Protein AF-A0AAV4HNC2-F1 (afdb_monomer)

InterPro domains:
  IPR003690 Transcription termination factor, mitochondrial/chloroplastic [SM00733] (38-69)
  IPR003690 Transcription termination factor, mitochondrial/chloroplastic [SM00733] (70-100)
  IPR038538 MTERF superfamily, mitochondrial/chloroplastic [G3DSA:1.25.70.10] (1-142)

Nearest PDB structures (foldseek):
  3m66-assembly1_A  TM=9.412E-01  e=8.543E-09  Homo sapiens
  7odr-assembly1_y  TM=7.998E-01  e=3.193E-05  Homo sapiens
  4fp9-assembly1_B  TM=8.120E-01  e=3.888E-05  Homo sapiens
  4fzv-assembly1_B  TM=8.174E-01  e=6.057E-05  Homo sapiens

Mean predicted aligned error: 5.31 Å

Organism: NCBI:txid1093978

Secondary structure (DSSP, 8-state):
-HHHHHH-GGGTTS-HHHHHHHHHHHHHTS---HHHHHHHHHH-GGGGGS-HHHHHHHHHIIIIIS---HHHHHHSGGGGGS-HHHHHHHHHHHHHTT-----TTSTT---HHHHT-S-HHHHIIIII-S-HHHHHHHHTT-

pLDDT: mean 90.18, std 10.37, range [55.41, 98.0]

Solvent-accessible surface area (backbone atoms only — not comparable to full-atom values): 8282 Å² total; per-residue (Å²): 108,74,72,48,42,72,76,40,58,82,57,70,86,51,59,67,63,52,43,50,50,34,51,47,44,42,34,75,76,66,65,42,50,74,68,56,52,52,51,42,42,72,75,37,56,66,57,47,75,49,58,61,69,55,36,47,55,31,45,48,45,41,37,73,74,65,68,45,50,72,68,63,44,64,75,50,52,61,53,48,69,51,59,56,63,58,52,50,56,52,46,54,50,25,50,78,70,75,54,69,32,73,51,85,91,46,84,75,47,48,52,65,68,55,66,60,44,94,44,64,59,59,30,19,57,73,68,71,67,46,60,52,66,58,53,59,56,51,63,76,75,113

Foldseek 3Di:
DVLLCVVPVVVVVDDPVLLVVLLCLCCPPVVQDPVLSVLLCNQPVCSSVDDSVLLCLQSCCCCVVLVHDPVLCSVPVCLSVAGNCLLVLLQVLCVVLVQSACDPVDPSHDRSCLSRDPDLCSNCVVRVVHHSVVSVVSVVVD

Radius of gyration: 16.41 Å; Cα contacts (8 Å, |Δi|>4): 139; chains: 1; bounding box: 38×32×43 Å

Sequence (142 aa):
MKLVVLKYPKVLPWRRDMIANVRFHLKEFLSFNNAQLKEMLLKEPKIYLSSPNRLTEVFDYLHNNMAISRHQMMVWPSILRTRPHIIRDRHLFLVALGRAQYDPCLENFVSLKALGANHDSDFCKNVAKCEEADFHAFLKTL

Structure (mmCIF, N/CA/C/O backbone):
data_AF-A0AAV4HNC2-F1
#
_entry.id   AF-A0AAV4HNC2-F1
#
loop_
_atom_site.group_PDB
_atom_site.id
_atom_site.type_symbol
_atom_site.label_atom_id
_atom_site.label_alt_id
_atom_site.label_comp_id
_atom_site.label_asym_id
_atom_site.label_entity_id
_atom_site.label_seq_id
_atom_site.pdbx_PDB_ins_code
_atom_site.Cartn_x
_atom_site.Cartn_y
_atom_site.Cartn_z
_atom_site.occupancy
_atom_site.B_iso_or_equiv
_atom_site.auth_seq_id
_atom_site.auth_comp_id
_atom_site.auth_asym_id
_atom_site.auth_atom_id
_atom_site.pdbx_PDB_model_num
ATOM 1 N N . MET A 1 1 ? 16.359 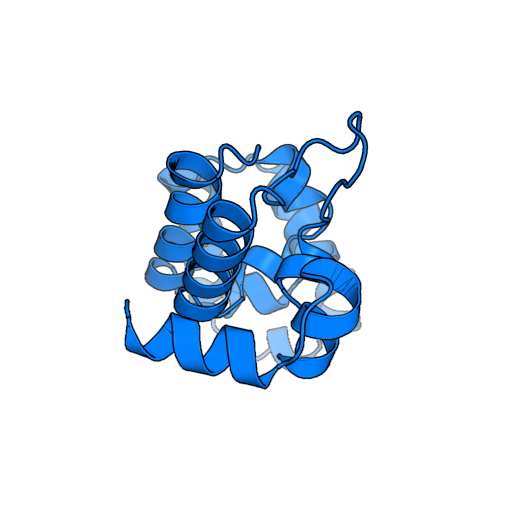-12.567 -15.669 1.00 57.53 1 MET A N 1
ATOM 2 C CA . MET A 1 1 ? 15.510 -13.592 -16.315 1.00 57.53 1 MET A CA 1
ATOM 3 C C . MET A 1 1 ? 15.670 -14.966 -15.664 1.00 57.53 1 MET A C 1
ATOM 5 O O . MET A 1 1 ? 14.711 -15.386 -15.038 1.00 57.53 1 MET A O 1
ATOM 9 N N . LYS A 1 2 ? 16.844 -15.628 -15.693 1.00 62.19 2 LYS A N 1
ATOM 10 C CA . LYS A 1 2 ? 17.023 -16.997 -15.138 1.00 62.19 2 LYS A CA 1
ATOM 11 C C . LYS A 1 2 ? 16.484 -17.200 -13.701 1.00 62.19 2 LYS A C 1
ATOM 13 O O . LYS A 1 2 ? 15.668 -18.085 -13.492 1.00 62.19 2 LYS A O 1
ATOM 18 N N . LEU A 1 3 ? 16.835 -16.338 -12.738 1.00 67.94 3 LEU A N 1
ATOM 19 C CA . LEU A 1 3 ? 16.362 -16.451 -11.339 1.00 67.94 3 LEU A CA 1
ATOM 20 C C . LEU A 1 3 ? 14.844 -16.257 -11.157 1.00 67.94 3 LEU A C 1
ATOM 22 O O . LEU A 1 3 ? 14.243 -16.835 -10.258 1.00 67.94 3 LEU A O 1
ATOM 26 N N . VAL A 1 4 ? 14.219 -15.448 -12.013 1.00 62.28 4 VAL A N 1
ATOM 27 C CA . VAL A 1 4 ? 12.773 -15.171 -11.967 1.00 62.28 4 VAL A CA 1
ATOM 28 C C . VAL A 1 4 ? 11.994 -16.378 -12.476 1.00 62.28 4 VAL A C 1
ATOM 30 O O . VAL A 1 4 ? 11.009 -16.775 -11.866 1.00 62.28 4 VAL A O 1
ATOM 33 N N . VAL A 1 5 ? 12.486 -16.990 -13.555 1.00 64.44 5 VAL A N 1
ATOM 34 C CA . VAL A 1 5 ? 11.930 -18.222 -14.120 1.00 64.44 5 VAL A CA 1
ATOM 35 C C . VAL A 1 5 ? 12.025 -19.377 -13.120 1.00 64.44 5 VAL A C 1
ATOM 37 O O . VAL A 1 5 ? 11.074 -20.137 -12.996 1.00 64.44 5 VAL A O 1
ATOM 40 N N . LEU A 1 6 ? 13.117 -19.470 -12.352 1.00 68.88 6 LEU A N 1
ATOM 41 C CA . LEU A 1 6 ? 13.256 -20.480 -11.295 1.00 68.88 6 LEU A CA 1
ATOM 42 C C . LEU A 1 6 ? 12.251 -20.274 -10.149 1.00 68.88 6 LEU A C 1
ATOM 44 O O . LEU A 1 6 ? 11.646 -21.236 -9.689 1.00 68.88 6 LEU A O 1
ATOM 48 N N . LYS A 1 7 ? 12.034 -19.027 -9.704 1.00 66.06 7 LYS A N 1
ATOM 49 C CA . LYS A 1 7 ? 11.061 -18.715 -8.639 1.00 66.06 7 LYS A CA 1
ATOM 50 C C . LYS A 1 7 ? 9.602 -18.801 -9.094 1.00 66.06 7 LYS A C 1
ATOM 52 O O . LYS A 1 7 ? 8.721 -19.063 -8.279 1.00 66.06 7 LYS A O 1
ATOM 57 N N . TYR A 1 8 ? 9.320 -18.530 -10.366 1.00 65.31 8 TYR A N 1
ATOM 58 C CA . TYR A 1 8 ? 7.967 -18.574 -10.911 1.00 65.31 8 TYR A CA 1
ATOM 59 C C . TYR A 1 8 ? 7.994 -19.047 -12.376 1.00 65.31 8 TYR A C 1
ATOM 61 O O . TYR A 1 8 ? 7.938 -18.232 -13.300 1.00 65.31 8 TYR A O 1
ATOM 69 N N . PRO A 1 9 ? 8.032 -20.372 -12.619 1.00 62.81 9 PRO A N 1
ATOM 70 C CA . PRO A 1 9 ? 8.113 -20.943 -13.970 1.00 62.81 9 PRO A CA 1
ATOM 71 C C . PRO A 1 9 ? 6.923 -20.550 -14.844 1.00 62.81 9 PRO A C 1
ATOM 73 O O . PRO A 1 9 ? 7.040 -20.407 -16.058 1.00 62.81 9 PRO A O 1
ATOM 76 N N . LYS A 1 10 ? 5.782 -20.278 -14.198 1.00 62.38 10 LYS A N 1
ATOM 77 C CA . LYS A 1 10 ? 4.568 -19.768 -14.829 1.00 62.38 10 LYS A CA 1
ATOM 78 C C . LYS A 1 10 ? 4.739 -18.391 -15.471 1.00 62.38 10 LYS A C 1
ATOM 80 O O . LYS A 1 10 ? 3.786 -17.988 -16.106 1.00 62.38 10 LYS A O 1
ATOM 85 N N . VAL A 1 11 ? 5.872 -17.678 -15.346 1.00 62.62 11 VAL A N 1
ATOM 86 C CA . VAL A 1 11 ? 6.163 -16.470 -16.158 1.00 62.62 11 VAL A CA 1
ATOM 87 C C . VAL A 1 11 ? 6.429 -16.832 -17.629 1.00 62.62 11 VAL A C 1
ATOM 89 O O . VAL A 1 11 ? 6.130 -16.031 -18.507 1.00 62.62 11 VAL A O 1
ATOM 92 N N . LEU A 1 12 ? 6.955 -18.029 -17.922 1.00 59.25 12 LEU A N 1
ATOM 93 C CA . LEU A 1 12 ? 7.411 -18.422 -19.267 1.00 59.25 12 LEU A CA 1
ATOM 94 C C . LEU A 1 12 ? 6.332 -18.401 -20.369 1.00 59.25 12 LEU A C 1
ATOM 96 O O . LEU A 1 12 ? 6.658 -17.954 -21.466 1.00 59.25 12 LEU A O 1
ATOM 100 N N . PRO A 1 13 ? 5.074 -18.833 -20.129 1.00 55.41 13 PRO A N 1
ATOM 101 C CA . PRO A 1 13 ? 4.029 -18.791 -21.155 1.00 55.41 13 PRO A CA 1
ATOM 102 C C . PRO A 1 13 ? 3.501 -17.379 -21.449 1.00 55.41 13 PRO A C 1
ATOM 104 O O . PRO A 1 13 ? 2.712 -17.206 -22.376 1.00 55.41 13 PRO A O 1
ATOM 107 N N . TRP A 1 14 ? 3.866 -16.368 -20.652 1.00 57.91 14 TRP A N 1
ATOM 108 C CA . TRP A 1 14 ? 3.282 -15.034 -20.778 1.00 57.91 14 TRP A CA 1
ATOM 109 C C . TRP A 1 14 ? 3.986 -14.231 -21.859 1.00 57.91 14 TRP A C 1
ATOM 111 O O . TRP A 1 14 ? 5.216 -14.192 -21.940 1.00 57.91 14 TRP A O 1
ATOM 121 N N . ARG A 1 15 ? 3.178 -13.556 -22.685 1.00 63.62 15 ARG A N 1
ATOM 122 C CA . ARG A 1 15 ? 3.648 -12.685 -23.763 1.00 63.62 15 ARG A CA 1
ATOM 123 C C . ARG A 1 15 ? 4.651 -11.688 -23.188 1.00 63.62 15 ARG A C 1
ATOM 125 O O . ARG A 1 15 ? 4.307 -10.932 -22.279 1.00 63.62 15 ARG A O 1
ATOM 132 N N . ARG A 1 16 ? 5.884 -11.689 -23.713 1.00 72.31 16 ARG A N 1
ATOM 133 C CA . ARG A 1 16 ? 6.951 -10.730 -23.358 1.00 72.31 16 ARG A CA 1
ATOM 134 C C . ARG A 1 16 ? 6.424 -9.293 -23.315 1.00 72.31 16 ARG A C 1
ATOM 136 O O . ARG A 1 16 ? 6.832 -8.521 -22.453 1.00 72.31 16 ARG A O 1
ATOM 143 N N . ASP A 1 17 ? 5.454 -9.006 -24.172 1.00 77.44 17 ASP A N 1
ATOM 144 C CA . ASP A 1 17 ? 4.750 -7.735 -24.303 1.00 77.44 17 ASP A CA 1
ATOM 145 C C . ASP A 1 17 ? 4.003 -7.321 -23.029 1.00 77.44 17 ASP A C 1
ATOM 147 O O . ASP A 1 17 ? 4.053 -6.158 -22.650 1.00 77.44 17 ASP A O 1
ATOM 151 N N . MET A 1 18 ? 3.364 -8.249 -22.305 1.00 76.69 18 MET A N 1
ATOM 152 C CA . MET A 1 18 ? 2.662 -7.929 -21.051 1.00 76.69 18 MET A CA 1
ATOM 153 C C . MET A 1 18 ? 3.641 -7.518 -19.950 1.00 76.69 18 MET A C 1
ATOM 155 O O . MET A 1 18 ? 3.429 -6.521 -19.262 1.00 76.69 18 MET A O 1
ATOM 159 N N . ILE A 1 19 ? 4.750 -8.251 -19.823 1.00 82.00 19 ILE A N 1
ATOM 160 C CA . ILE A 1 19 ? 5.807 -7.932 -18.857 1.00 82.00 19 ILE A CA 1
ATOM 161 C C . ILE A 1 19 ? 6.463 -6.599 -19.225 1.00 82.00 19 ILE A C 1
ATOM 163 O O . ILE A 1 19 ? 6.717 -5.778 -18.344 1.00 82.00 19 ILE A O 1
ATOM 167 N N . ALA A 1 20 ? 6.725 -6.375 -20.515 1.00 86.69 20 ALA A N 1
ATOM 168 C CA . ALA A 1 20 ? 7.280 -5.125 -21.018 1.00 86.69 20 ALA A CA 1
ATOM 169 C C . ALA A 1 20 ? 6.336 -3.943 -20.762 1.00 86.69 20 ALA A C 1
ATOM 171 O O . ALA A 1 20 ? 6.803 -2.910 -20.293 1.00 86.69 20 ALA A O 1
ATOM 172 N N . ASN A 1 21 ? 5.029 -4.114 -20.977 1.00 89.19 21 ASN A N 1
ATOM 173 C CA . ASN A 1 21 ? 4.026 -3.079 -20.741 1.00 89.19 21 ASN A CA 1
ATOM 174 C C . ASN A 1 21 ? 3.945 -2.689 -19.260 1.00 89.19 21 ASN A C 1
ATOM 176 O O . ASN A 1 21 ? 4.076 -1.517 -18.926 1.00 89.19 21 ASN A O 1
ATOM 180 N N . VAL A 1 22 ? 3.829 -3.657 -18.342 1.00 90.56 22 VAL A N 1
ATOM 181 C CA . VAL A 1 22 ? 3.809 -3.343 -16.901 1.00 90.56 22 VAL A CA 1
ATOM 182 C C . VAL A 1 22 ? 5.139 -2.733 -16.454 1.00 90.56 22 VAL A C 1
ATOM 184 O O . VAL A 1 22 ? 5.152 -1.787 -15.672 1.00 90.56 22 VAL A O 1
ATOM 187 N N . ARG A 1 23 ? 6.273 -3.219 -16.976 1.00 91.19 23 ARG A N 1
ATOM 188 C CA . ARG A 1 23 ? 7.589 -2.630 -16.689 1.00 91.19 23 ARG A CA 1
ATOM 189 C C . ARG A 1 23 ? 7.676 -1.176 -17.151 1.00 91.19 23 ARG A C 1
ATOM 191 O O . ARG A 1 23 ? 8.193 -0.349 -16.407 1.00 91.19 23 ARG A O 1
ATOM 198 N N . PHE A 1 24 ? 7.215 -0.894 -18.367 1.00 92.75 24 PHE A N 1
ATOM 199 C CA . PHE A 1 24 ? 7.146 0.452 -18.925 1.00 92.75 24 PHE A CA 1
ATOM 200 C C . PHE A 1 24 ? 6.245 1.334 -18.063 1.00 92.75 24 PHE A C 1
ATOM 202 O O . PHE A 1 24 ? 6.665 2.407 -17.649 1.00 92.75 24 PHE A O 1
ATOM 209 N N . HIS A 1 25 ? 5.073 0.825 -17.676 1.00 94.44 25 HIS A N 1
ATOM 210 C CA . HIS A 1 25 ? 4.126 1.537 -16.826 1.00 94.44 25 HIS A CA 1
ATOM 211 C C . HIS A 1 25 ? 4.724 1.946 -15.474 1.00 94.44 25 HIS A C 1
ATOM 213 O O . HIS A 1 25 ? 4.709 3.116 -15.098 1.00 94.44 25 HIS A O 1
ATOM 219 N N . LEU A 1 26 ? 5.321 0.986 -14.762 1.00 93.88 26 LEU A N 1
ATOM 220 C CA . LEU A 1 26 ? 5.982 1.234 -13.479 1.00 93.88 26 LEU A CA 1
ATOM 221 C C . LEU A 1 26 ? 7.127 2.254 -13.608 1.00 93.88 26 LEU A C 1
ATOM 223 O O . LEU A 1 26 ? 7.370 3.025 -12.681 1.00 93.88 26 LEU A O 1
ATOM 227 N N . LYS A 1 27 ? 7.841 2.256 -14.739 1.00 94.94 27 LYS A N 1
ATOM 228 C CA . LYS A 1 27 ? 8.960 3.168 -14.979 1.00 94.94 27 LYS A CA 1
ATOM 229 C C . LYS A 1 27 ? 8.496 4.585 -15.296 1.00 94.94 27 LYS A C 1
ATOM 231 O O . LYS A 1 27 ? 8.941 5.520 -14.643 1.00 94.94 27 LYS A O 1
ATOM 236 N N . GLU A 1 28 ? 7.642 4.730 -16.302 1.00 94.75 28 GLU A N 1
ATOM 237 C CA . GLU A 1 28 ? 7.306 6.033 -16.879 1.00 94.75 28 GLU A CA 1
ATOM 238 C C . GLU A 1 28 ? 6.189 6.741 -16.104 1.00 94.75 28 GLU A C 1
ATOM 240 O O . GLU A 1 28 ? 6.244 7.953 -15.938 1.00 94.75 28 GLU A O 1
ATOM 245 N N . PHE A 1 29 ? 5.208 6.002 -15.572 1.00 92.31 29 PHE A N 1
ATOM 246 C CA . PHE A 1 29 ? 4.061 6.601 -14.876 1.00 92.31 29 PHE A CA 1
ATOM 247 C C . PHE A 1 29 ? 4.237 6.604 -13.360 1.00 92.31 29 PHE A C 1
ATOM 249 O O . PHE A 1 29 ? 3.919 7.591 -12.707 1.00 92.31 29 PHE A O 1
ATOM 256 N N . LEU A 1 30 ? 4.782 5.525 -12.785 1.00 93.12 30 LEU A N 1
ATOM 257 C CA . LEU A 1 30 ? 5.005 5.437 -11.331 1.00 93.12 30 LEU A CA 1
ATOM 258 C C . LEU A 1 30 ? 6.433 5.825 -10.913 1.00 93.12 30 LEU A C 1
ATOM 260 O O . LEU A 1 30 ? 6.783 5.766 -9.732 1.00 93.12 30 LEU A O 1
ATOM 264 N N . SER A 1 31 ? 7.264 6.244 -11.875 1.00 93.38 31 SER A N 1
ATOM 265 C CA . SER A 1 31 ? 8.612 6.779 -11.645 1.00 93.38 31 SER A CA 1
ATOM 266 C C . SER A 1 31 ? 9.550 5.837 -10.869 1.00 93.38 31 SER A C 1
ATOM 268 O O . SER A 1 31 ? 10.428 6.288 -10.125 1.00 93.38 31 SER A O 1
ATOM 270 N N . PHE A 1 32 ? 9.397 4.517 -11.026 1.00 93.19 32 PHE A N 1
ATOM 271 C CA . PHE A 1 32 ? 10.366 3.553 -10.500 1.00 93.19 32 PHE A CA 1
ATOM 272 C C . PHE A 1 32 ? 11.591 3.468 -11.413 1.00 93.19 32 PHE A C 1
ATOM 274 O O . PHE A 1 32 ? 11.489 3.236 -12.618 1.00 93.19 32 PHE A O 1
ATOM 281 N N . ASN A 1 33 ? 12.786 3.581 -10.838 1.00 93.12 33 ASN A N 1
ATOM 282 C CA . ASN A 1 33 ? 14.020 3.480 -11.612 1.00 93.12 33 ASN A CA 1
ATOM 283 C C . ASN A 1 33 ? 14.384 2.018 -11.954 1.00 93.12 33 ASN A C 1
ATOM 285 O O . ASN A 1 33 ? 13.864 1.057 -11.385 1.00 93.12 33 ASN A O 1
ATOM 289 N N . ASN A 1 34 ? 15.336 1.824 -12.871 1.00 91.94 34 ASN A N 1
ATOM 290 C CA . ASN A 1 34 ? 15.731 0.486 -13.330 1.00 91.94 34 ASN A CA 1
ATOM 291 C C . ASN A 1 34 ? 16.246 -0.443 -12.213 1.00 91.94 34 ASN A C 1
ATOM 293 O O . ASN A 1 34 ? 16.026 -1.656 -12.294 1.00 91.94 34 ASN A O 1
ATOM 297 N N . ALA A 1 35 ? 16.921 0.101 -11.194 1.00 92.38 35 ALA A N 1
ATOM 298 C CA . ALA A 1 35 ? 17.415 -0.675 -10.058 1.00 92.38 35 ALA A CA 1
ATOM 299 C C . ALA A 1 35 ? 16.250 -1.157 -9.180 1.00 92.38 35 ALA A C 1
ATOM 301 O O . ALA A 1 35 ? 16.147 -2.354 -8.908 1.00 92.38 35 ALA A O 1
ATOM 302 N N . GLN A 1 36 ? 15.315 -0.258 -8.859 1.00 92.75 36 GLN A N 1
ATOM 303 C CA . GLN A 1 36 ? 14.084 -0.566 -8.129 1.00 92.75 36 GLN A CA 1
ATOM 304 C C . GLN A 1 36 ? 13.243 -1.602 -8.877 1.00 92.75 36 GLN A C 1
ATOM 306 O O . GLN A 1 36 ? 12.832 -2.598 -8.295 1.00 92.75 36 GLN A O 1
ATOM 311 N N . LEU A 1 37 ? 13.059 -1.454 -10.191 1.00 92.00 37 LEU A N 1
ATOM 312 C CA . LEU A 1 37 ? 12.309 -2.425 -10.997 1.00 92.00 37 LEU A CA 1
ATOM 313 C C . LEU A 1 37 ? 12.946 -3.822 -10.980 1.00 92.00 37 LEU A C 1
ATOM 315 O O . LEU A 1 37 ? 12.236 -4.832 -10.948 1.00 92.00 37 LEU A O 1
ATOM 319 N N . LYS A 1 38 ? 14.284 -3.899 -11.012 1.00 90.69 38 LYS A N 1
ATOM 320 C CA . LYS A 1 38 ? 15.024 -5.168 -10.935 1.00 90.69 38 LYS A CA 1
ATOM 321 C C . LYS A 1 38 ? 14.834 -5.828 -9.571 1.00 90.69 38 LYS A C 1
ATOM 323 O O . LYS A 1 38 ? 14.567 -7.026 -9.517 1.00 90.69 38 LYS A O 1
ATOM 328 N N . GLU A 1 39 ? 14.946 -5.062 -8.495 1.00 91.88 39 GLU A N 1
ATOM 329 C CA . GLU A 1 39 ? 14.720 -5.541 -7.132 1.00 91.88 39 GLU A CA 1
ATOM 330 C C . GLU A 1 39 ? 13.268 -6.001 -6.927 1.00 91.88 39 GLU A C 1
ATOM 332 O O . GLU A 1 39 ? 13.021 -7.103 -6.434 1.00 91.88 39 GLU A O 1
ATOM 337 N N . MET A 1 40 ? 12.307 -5.204 -7.393 1.00 91.25 40 MET A N 1
ATOM 338 C CA . MET A 1 40 ? 10.878 -5.488 -7.318 1.00 91.25 40 MET A CA 1
ATOM 339 C C . MET A 1 40 ? 10.534 -6.803 -8.023 1.00 91.25 40 MET A C 1
ATOM 341 O O . MET A 1 40 ? 9.825 -7.634 -7.465 1.00 91.25 40 MET A O 1
ATOM 345 N N . LEU A 1 41 ? 11.111 -7.045 -9.206 1.00 85.56 41 LEU A N 1
ATOM 346 C CA . LEU A 1 41 ? 10.946 -8.295 -9.954 1.00 85.56 41 LEU A CA 1
ATOM 347 C C . LEU A 1 41 ? 11.503 -9.520 -9.210 1.00 85.56 41 LEU A C 1
ATOM 349 O O . LEU A 1 41 ? 10.961 -10.617 -9.342 1.00 85.56 41 LEU A O 1
ATOM 353 N N . LEU A 1 42 ? 12.588 -9.357 -8.448 1.00 88.62 42 LEU A N 1
ATOM 354 C CA . LEU A 1 42 ? 13.204 -10.447 -7.683 1.00 88.62 42 LEU A CA 1
ATOM 355 C C . LEU A 1 42 ? 12.429 -10.786 -6.402 1.00 88.62 42 LEU A C 1
ATOM 357 O O . LEU A 1 42 ? 12.441 -11.952 -5.978 1.00 88.62 42 LEU A O 1
ATOM 361 N N . LYS A 1 43 ? 11.794 -9.776 -5.793 1.00 91.25 43 LYS A N 1
ATOM 362 C CA . LYS A 1 43 ? 10.980 -9.894 -4.575 1.00 91.25 43 LYS A CA 1
ATOM 363 C C . LYS A 1 43 ? 9.555 -10.366 -4.877 1.00 91.25 43 LYS A C 1
ATOM 365 O O . LYS A 1 43 ? 9.109 -11.339 -4.283 1.00 91.25 43 LYS A O 1
ATOM 370 N N . GLU A 1 44 ? 8.872 -9.724 -5.822 1.00 91.12 44 GLU A N 1
ATOM 371 C CA . GLU A 1 44 ? 7.465 -9.972 -6.156 1.00 91.12 44 GLU A CA 1
ATOM 372 C C . GLU A 1 44 ? 7.274 -10.050 -7.686 1.00 91.12 44 GLU A C 1
ATOM 374 O O . GLU A 1 44 ? 6.812 -9.102 -8.325 1.00 91.12 44 GLU A O 1
ATOM 379 N N . PRO A 1 45 ? 7.596 -11.191 -8.324 1.00 89.06 45 PRO A N 1
ATOM 380 C CA . PRO A 1 45 ? 7.519 -11.318 -9.782 1.00 89.06 45 PRO A CA 1
ATOM 381 C C . PRO A 1 45 ? 6.088 -11.204 -10.322 1.00 89.06 45 PRO A C 1
ATOM 383 O O . PRO A 1 45 ? 5.880 -10.781 -11.457 1.00 89.06 45 PRO A O 1
ATOM 386 N N . LYS A 1 46 ? 5.083 -11.537 -9.504 1.00 89.62 46 LYS A N 1
ATOM 387 C CA . LYS A 1 46 ? 3.671 -11.484 -9.898 1.00 89.62 46 LYS A CA 1
ATOM 388 C C . LYS A 1 46 ? 3.155 -10.048 -10.068 1.00 89.62 46 LYS A C 1
ATOM 390 O O . LYS A 1 46 ? 2.040 -9.874 -10.559 1.00 89.62 46 LYS A O 1
ATOM 395 N N . ILE A 1 47 ? 3.922 -9.015 -9.698 1.00 90.75 47 ILE A N 1
ATOM 396 C CA . ILE A 1 47 ? 3.513 -7.625 -9.944 1.00 90.75 47 ILE A CA 1
ATOM 397 C C . ILE A 1 47 ? 3.389 -7.341 -11.444 1.00 90.75 47 ILE A C 1
ATOM 399 O O . ILE A 1 47 ? 2.444 -6.688 -11.866 1.00 90.75 47 ILE A O 1
ATOM 403 N N . TYR A 1 48 ? 4.236 -7.975 -12.259 1.00 86.50 48 TYR A N 1
ATOM 404 C CA . TYR A 1 48 ? 4.206 -7.890 -13.722 1.00 86.50 48 TYR A CA 1
ATOM 405 C C . TYR A 1 48 ? 3.020 -8.626 -14.361 1.00 86.50 48 TYR A C 1
ATOM 407 O O . TYR A 1 48 ? 2.832 -8.552 -15.570 1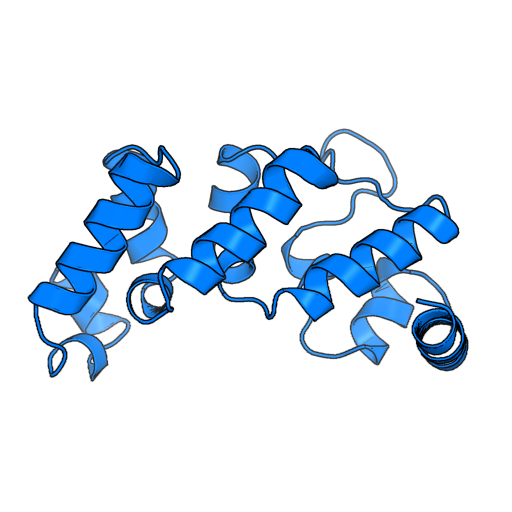.00 86.50 48 TYR A O 1
ATOM 415 N N . LEU A 1 49 ? 2.224 -9.334 -13.555 1.00 86.06 49 LEU A N 1
ATOM 416 C CA . LEU A 1 49 ? 0.961 -9.955 -13.962 1.00 86.06 49 LEU A CA 1
ATOM 417 C C . LEU A 1 49 ? -0.254 -9.118 -13.534 1.00 86.06 49 LEU A C 1
ATOM 419 O O . LEU A 1 49 ? -1.392 -9.548 -13.705 1.00 86.06 49 LEU A O 1
ATOM 423 N N . SER A 1 50 ? -0.030 -7.964 -12.903 1.00 90.06 50 SER A N 1
ATOM 424 C CA . SER A 1 50 ? -1.097 -7.103 -12.393 1.00 90.06 50 SER A CA 1
ATOM 425 C C . SER A 1 50 ? -1.489 -6.061 -13.439 1.00 90.06 50 SER A C 1
ATOM 427 O O . SER A 1 50 ? -0.670 -5.649 -14.257 1.00 90.06 50 SER A O 1
ATOM 429 N N . SER A 1 51 ? -2.752 -5.633 -13.411 1.00 91.38 51 SER A N 1
ATOM 430 C CA . SER A 1 51 ? -3.242 -4.564 -14.286 1.00 91.38 51 SER A CA 1
ATOM 431 C C . SER A 1 51 ? -2.521 -3.239 -13.982 1.00 91.38 51 SER A C 1
ATOM 433 O O . SER A 1 51 ? -2.498 -2.853 -12.810 1.00 91.38 51 SER A O 1
ATOM 435 N N . PRO A 1 52 ? -1.992 -2.522 -14.995 1.00 92.88 52 PRO A N 1
ATOM 436 C CA . PRO A 1 52 ? -1.406 -1.189 -14.833 1.00 92.88 52 PRO A CA 1
ATOM 437 C C . PRO A 1 52 ? -2.308 -0.213 -14.072 1.00 92.88 52 PRO A C 1
ATOM 439 O O . PRO A 1 52 ? -1.856 0.415 -13.119 1.00 92.88 52 PRO A O 1
ATOM 442 N N . ASN A 1 53 ? -3.601 -0.170 -14.409 1.00 94.00 53 ASN A N 1
ATOM 443 C CA . ASN A 1 53 ? -4.565 0.731 -13.769 1.00 94.00 53 ASN A CA 1
ATOM 444 C C . ASN A 1 53 ? -4.695 0.446 -12.270 1.00 94.00 53 ASN A C 1
ATOM 446 O O . ASN A 1 53 ? -4.712 1.363 -11.458 1.00 94.00 53 ASN A O 1
ATOM 450 N N . ARG A 1 54 ? -4.722 -0.838 -11.893 1.00 94.19 54 ARG A N 1
ATOM 451 C CA . ARG A 1 54 ? -4.799 -1.237 -10.484 1.00 94.19 54 ARG A CA 1
ATOM 452 C C . ARG A 1 54 ? -3.511 -0.909 -9.728 1.00 94.19 54 ARG A C 1
ATOM 454 O O . ARG A 1 54 ? -3.575 -0.548 -8.559 1.00 94.19 54 ARG A O 1
ATOM 461 N N . LEU A 1 55 ? -2.353 -1.059 -10.375 1.00 95.31 55 LEU A N 1
ATOM 462 C CA . LEU A 1 55 ? -1.071 -0.672 -9.782 1.00 95.31 55 LEU A CA 1
ATOM 463 C C . LEU A 1 55 ? -1.022 0.836 -9.527 1.00 95.31 55 LEU A C 1
ATOM 465 O O . LEU A 1 55 ? -0.583 1.234 -8.455 1.00 95.31 55 LEU A O 1
ATOM 469 N N . THR A 1 56 ? -1.505 1.643 -10.477 1.00 96.19 56 THR A N 1
ATOM 470 C CA . THR A 1 56 ? -1.632 3.097 -10.314 1.00 96.19 56 THR A CA 1
ATOM 471 C C . THR A 1 56 ? -2.560 3.448 -9.165 1.00 96.19 56 THR A C 1
ATOM 473 O O . THR A 1 56 ? -2.141 4.168 -8.275 1.00 96.19 56 THR A O 1
ATOM 476 N N . GLU A 1 57 ? -3.764 2.878 -9.113 1.00 96.81 57 GLU A N 1
ATOM 477 C CA . GLU A 1 57 ? -4.731 3.174 -8.048 1.00 96.81 57 GLU A CA 1
ATOM 478 C C . GLU A 1 57 ? -4.160 2.891 -6.649 1.00 96.81 57 GLU A C 1
ATOM 480 O O . GLU A 1 57 ? -4.263 3.715 -5.741 1.00 96.81 57 GLU A O 1
ATOM 485 N N . VAL A 1 58 ? -3.499 1.740 -6.478 1.00 96.94 58 VAL A N 1
ATOM 486 C CA . VAL A 1 58 ? -2.846 1.399 -5.210 1.00 96.94 58 VAL A CA 1
ATOM 487 C C . VAL A 1 58 ? -1.676 2.338 -4.916 1.00 96.94 58 VAL A C 1
ATOM 489 O O . VAL A 1 58 ? -1.528 2.795 -3.784 1.00 96.94 58 VAL A O 1
ATOM 492 N N . PHE A 1 59 ? -0.829 2.608 -5.909 1.00 97.19 59 PHE A N 1
ATOM 493 C CA . PHE A 1 59 ? 0.330 3.477 -5.744 1.00 97.19 59 PHE A CA 1
ATOM 494 C C . PHE A 1 59 ? -0.077 4.898 -5.360 1.00 97.19 59 PHE A C 1
ATOM 496 O O . PHE A 1 59 ? 0.469 5.436 -4.400 1.00 97.19 59 PHE A O 1
ATOM 503 N N . ASP A 1 60 ? -1.047 5.472 -6.067 1.00 97.00 60 ASP A N 1
ATOM 504 C CA . ASP A 1 60 ? -1.538 6.825 -5.838 1.00 97.00 60 ASP A CA 1
ATOM 505 C C . ASP A 1 60 ? -2.114 6.954 -4.435 1.00 97.00 60 ASP A C 1
ATOM 507 O O . ASP A 1 60 ? -1.783 7.903 -3.731 1.00 97.00 60 ASP A O 1
ATOM 511 N N . TYR A 1 61 ? -2.893 5.972 -3.979 1.00 97.81 61 TYR A N 1
ATOM 512 C CA . TYR A 1 61 ? -3.421 6.002 -2.621 1.00 97.81 61 TYR A CA 1
ATOM 513 C C . TYR A 1 61 ? -2.308 5.916 -1.565 1.00 97.81 61 TYR A C 1
ATOM 515 O O . TYR A 1 61 ? -2.252 6.720 -0.634 1.00 97.81 61 TYR A O 1
ATOM 523 N N . LEU A 1 62 ? -1.365 4.981 -1.721 1.00 97.69 62 LEU A N 1
ATOM 524 C CA . LEU A 1 62 ? -0.239 4.853 -0.792 1.00 97.69 62 LEU A CA 1
ATOM 525 C C . LEU A 1 62 ? 0.626 6.126 -0.774 1.00 97.69 62 LEU A C 1
ATOM 527 O O . LEU A 1 62 ? 1.057 6.565 0.289 1.00 97.69 62 LEU A O 1
ATOM 531 N N . HIS A 1 63 ? 0.906 6.715 -1.936 1.00 96.62 63 HIS A N 1
ATOM 532 C CA . HIS A 1 63 ? 1.819 7.849 -2.038 1.00 96.62 63 HIS A CA 1
ATOM 533 C C . HIS A 1 63 ? 1.152 9.172 -1.660 1.00 96.62 63 HIS A C 1
ATOM 535 O O . HIS A 1 63 ? 1.692 9.911 -0.842 1.00 96.62 63 HIS A O 1
ATOM 541 N N . ASN A 1 64 ? -0.023 9.454 -2.224 1.00 96.25 64 ASN A N 1
ATOM 542 C CA . ASN A 1 64 ? -0.679 10.753 -2.111 1.00 96.25 64 ASN A CA 1
ATOM 543 C C . ASN A 1 64 ? -1.583 10.840 -0.875 1.00 96.25 64 ASN A C 1
ATOM 545 O O . ASN A 1 64 ? -1.633 11.893 -0.248 1.00 96.25 64 ASN A O 1
ATOM 549 N N . ASN A 1 65 ? -2.277 9.758 -0.494 1.00 96.62 65 ASN A N 1
ATOM 550 C CA . ASN A 1 65 ? -3.166 9.771 0.675 1.00 96.62 65 ASN A CA 1
ATOM 551 C C . ASN A 1 65 ? -2.450 9.351 1.963 1.00 96.62 65 ASN A C 1
ATOM 553 O O . ASN A 1 65 ? -2.721 9.915 3.017 1.00 96.62 65 ASN A O 1
ATOM 557 N N . MET A 1 66 ? -1.532 8.382 1.891 1.00 97.31 66 MET A N 1
ATOM 558 C CA . MET A 1 66 ? -0.854 7.841 3.079 1.00 97.31 66 MET A CA 1
ATOM 559 C C . MET A 1 66 ? 0.577 8.364 3.276 1.00 97.31 66 MET A C 1
ATOM 561 O O . MET A 1 66 ? 1.243 7.953 4.225 1.00 97.31 66 MET A O 1
ATOM 565 N N . ALA A 1 67 ? 1.067 9.231 2.380 1.00 96.06 67 ALA A N 1
ATOM 566 C CA . ALA A 1 67 ? 2.426 9.782 2.393 1.00 96.06 67 ALA A CA 1
ATOM 567 C C . ALA A 1 67 ? 3.547 8.718 2.432 1.00 96.06 67 ALA A C 1
ATOM 569 O O . ALA A 1 67 ? 4.654 8.968 2.909 1.00 96.06 67 ALA A O 1
ATOM 570 N N . ILE A 1 68 ? 3.287 7.513 1.911 1.00 96.88 68 ILE A N 1
ATOM 571 C CA . ILE A 1 68 ? 4.267 6.426 1.896 1.00 96.88 68 ILE A CA 1
ATOM 572 C C . ILE A 1 68 ? 5.281 6.676 0.782 1.00 96.88 68 ILE A C 1
ATOM 574 O O . ILE A 1 68 ? 4.947 6.868 -0.393 1.00 96.88 68 ILE A O 1
ATOM 578 N N . SER A 1 69 ? 6.562 6.610 1.132 1.00 94.31 69 SER A N 1
ATOM 579 C CA . SER A 1 69 ? 7.639 6.741 0.156 1.00 94.31 69 SER A CA 1
ATOM 580 C C . SER A 1 69 ? 7.757 5.503 -0.740 1.00 94.31 69 SER A C 1
ATOM 582 O O . SER A 1 69 ? 7.553 4.360 -0.323 1.00 94.31 69 SER A O 1
ATOM 584 N N . ARG A 1 70 ? 8.223 5.709 -1.978 1.00 92.56 70 ARG A N 1
ATOM 585 C CA . ARG A 1 70 ? 8.602 4.618 -2.895 1.00 92.56 70 ARG A CA 1
ATOM 586 C C . ARG A 1 70 ? 9.579 3.627 -2.254 1.00 92.56 70 ARG A C 1
ATOM 588 O O . ARG A 1 70 ? 9.470 2.427 -2.483 1.00 92.56 70 ARG A O 1
ATOM 595 N N . HIS A 1 71 ? 10.509 4.113 -1.431 1.00 91.81 71 HIS A N 1
ATOM 596 C CA . HIS A 1 71 ? 11.460 3.261 -0.718 1.00 91.81 71 HIS A CA 1
ATOM 597 C C . HIS A 1 71 ? 10.756 2.316 0.268 1.00 91.81 71 HIS A C 1
ATOM 599 O O . HIS A 1 71 ? 11.035 1.120 0.267 1.00 91.81 71 HIS A O 1
ATOM 605 N N . GLN A 1 72 ? 9.785 2.807 1.045 1.00 93.50 72 GLN A N 1
ATOM 606 C CA . GLN A 1 72 ? 8.984 1.957 1.936 1.00 93.50 72 GLN A CA 1
ATOM 607 C C . GLN A 1 72 ? 8.176 0.912 1.156 1.00 93.50 72 GLN A C 1
ATOM 609 O O . GLN A 1 72 ? 8.150 -0.255 1.546 1.00 93.50 72 GLN A O 1
ATOM 614 N N . MET A 1 73 ? 7.586 1.279 0.012 1.00 95.00 73 MET A N 1
ATOM 615 C CA . MET A 1 73 ? 6.896 0.310 -0.854 1.00 95.00 73 MET A CA 1
ATOM 616 C C . MET A 1 73 ? 7.855 -0.771 -1.381 1.00 95.00 73 MET A C 1
ATOM 618 O O . MET A 1 73 ? 7.478 -1.935 -1.490 1.00 95.00 73 MET A O 1
ATOM 622 N N . MET A 1 74 ? 9.115 -0.418 -1.656 1.00 93.31 74 MET A N 1
ATOM 623 C CA . MET A 1 74 ? 10.152 -1.353 -2.110 1.00 93.31 74 MET A CA 1
ATOM 624 C C . MET A 1 74 ? 10.599 -2.360 -1.038 1.00 93.31 74 MET A C 1
ATOM 626 O O . MET A 1 74 ? 11.079 -3.452 -1.375 1.00 93.31 74 MET A O 1
ATOM 630 N N . VAL A 1 75 ? 10.411 -2.048 0.250 1.00 93.44 75 VAL A N 1
ATOM 631 C CA . VAL A 1 75 ? 10.640 -3.009 1.342 1.00 93.44 75 VAL A CA 1
ATOM 632 C C . VAL A 1 75 ? 9.678 -4.190 1.210 1.00 93.44 75 VAL A C 1
ATOM 634 O O . VAL A 1 75 ? 10.111 -5.340 1.301 1.00 93.44 75 VAL A O 1
ATOM 637 N N . TRP A 1 76 ? 8.403 -3.925 0.902 1.00 94.12 76 TRP A N 1
ATOM 638 C CA . TRP A 1 76 ? 7.389 -4.961 0.691 1.00 94.12 76 TRP A CA 1
ATOM 639 C C . TRP A 1 76 ? 6.518 -4.688 -0.552 1.00 94.12 76 TRP A C 1
ATOM 641 O O . TRP A 1 76 ? 5.362 -4.280 -0.425 1.00 94.12 76 TRP A O 1
ATOM 651 N N . PRO A 1 77 ? 7.032 -4.964 -1.771 1.00 94.62 77 PRO A N 1
ATOM 652 C CA . PRO A 1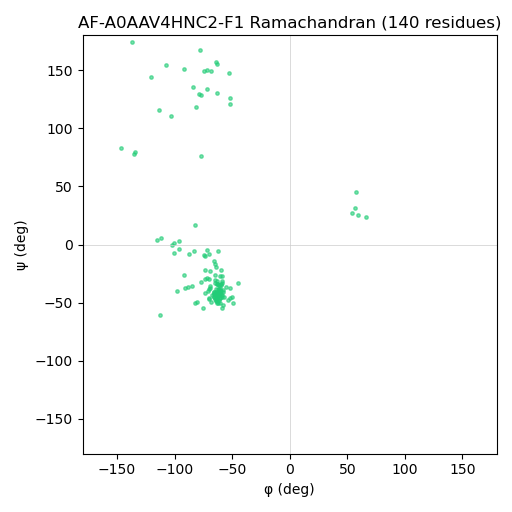 77 ? 6.360 -4.587 -3.021 1.00 94.62 77 PRO A CA 1
ATOM 653 C C . PRO A 1 77 ? 5.021 -5.284 -3.262 1.00 94.62 77 PRO A C 1
ATOM 655 O O . PRO A 1 77 ? 4.224 -4.836 -4.084 1.00 94.62 77 PRO A O 1
ATOM 658 N N . SER A 1 78 ? 4.752 -6.378 -2.546 1.00 94.06 78 SER A N 1
ATOM 659 C CA . SER A 1 78 ? 3.487 -7.106 -2.624 1.00 94.06 78 SER A CA 1
ATOM 660 C C . SER A 1 78 ? 2.282 -6.232 -2.246 1.00 94.06 78 SER A C 1
ATOM 662 O O . SER A 1 78 ? 1.189 -6.522 -2.730 1.00 94.06 78 SER A O 1
ATOM 664 N N . ILE A 1 79 ? 2.475 -5.133 -1.494 1.00 95.62 79 ILE A N 1
ATOM 665 C CA . ILE A 1 79 ? 1.414 -4.152 -1.201 1.00 95.62 79 ILE A CA 1
ATOM 666 C C . ILE A 1 79 ? 0.772 -3.587 -2.470 1.00 95.62 79 ILE A C 1
ATOM 668 O O . ILE A 1 79 ? -0.443 -3.431 -2.516 1.00 95.62 79 ILE A O 1
ATOM 672 N N . LEU A 1 80 ? 1.555 -3.367 -3.533 1.00 95.31 80 LEU A N 1
ATOM 673 C CA . LEU A 1 80 ? 1.064 -2.823 -4.805 1.00 95.31 80 LEU A CA 1
ATOM 674 C C . LEU A 1 80 ? 0.060 -3.760 -5.493 1.00 95.31 80 LEU A C 1
ATOM 676 O O . LEU A 1 80 ? -0.709 -3.345 -6.354 1.00 95.31 80 LEU A O 1
ATOM 680 N N . ARG A 1 81 ? 0.053 -5.042 -5.115 1.00 94.25 81 ARG A N 1
ATOM 681 C CA . ARG A 1 81 ? -0.875 -6.051 -5.635 1.00 94.25 81 ARG A CA 1
ATOM 682 C C . ARG A 1 81 ? -2.094 -6.264 -4.748 1.00 94.25 81 ARG A C 1
ATOM 684 O O . ARG A 1 81 ? -2.968 -7.053 -5.121 1.00 94.25 81 ARG A O 1
ATOM 691 N N . THR A 1 82 ? -2.171 -5.617 -3.591 1.00 94.31 82 THR A N 1
ATOM 692 C CA . THR A 1 82 ? -3.338 -5.689 -2.708 1.00 94.31 82 THR A CA 1
ATOM 693 C C . THR A 1 82 ? -4.555 -5.078 -3.410 1.00 94.31 82 THR A C 1
ATOM 695 O O . THR A 1 82 ? -4.446 -4.405 -4.439 1.00 94.31 82 THR A O 1
ATOM 698 N N . ARG A 1 83 ? -5.771 -5.450 -3.004 1.00 93.81 83 ARG A N 1
ATOM 699 C CA . ARG A 1 83 ? -6.979 -4.841 -3.584 1.00 93.81 83 ARG A CA 1
ATOM 700 C C . ARG A 1 83 ? -7.079 -3.398 -3.065 1.00 93.81 83 ARG A C 1
ATOM 702 O O . ARG A 1 83 ? -6.909 -3.231 -1.861 1.00 93.81 83 ARG A O 1
ATOM 709 N N . PRO A 1 84 ? -7.349 -2.392 -3.917 1.00 94.56 84 PRO A N 1
ATOM 710 C CA . PRO A 1 84 ? -7.369 -0.986 -3.502 1.00 94.56 84 PRO A CA 1
ATOM 711 C C . PRO A 1 84 ? -8.250 -0.715 -2.277 1.00 94.56 84 PRO A C 1
ATOM 713 O O . PRO A 1 84 ? -7.781 -0.108 -1.317 1.00 94.56 84 PRO A O 1
ATOM 716 N N . HIS A 1 85 ? -9.472 -1.264 -2.255 1.00 94.50 85 HIS A N 1
ATOM 717 C CA . HIS A 1 85 ? -10.387 -1.108 -1.118 1.00 94.50 85 HIS A CA 1
ATOM 718 C C . HIS A 1 85 ? -9.790 -1.628 0.197 1.00 94.50 85 HIS A C 1
ATOM 720 O O . HIS A 1 85 ? -9.896 -0.950 1.201 1.00 94.50 85 HIS A O 1
ATOM 726 N N . ILE A 1 86 ? -9.051 -2.746 0.200 1.00 95.25 86 ILE A N 1
ATOM 727 C CA . ILE A 1 86 ? -8.436 -3.269 1.436 1.00 95.25 86 ILE A CA 1
ATOM 728 C C . ILE A 1 86 ? -7.471 -2.244 2.043 1.00 95.25 86 ILE A C 1
ATOM 730 O O . ILE A 1 86 ? -7.453 -2.063 3.255 1.00 95.25 86 ILE A O 1
ATOM 734 N N . ILE A 1 87 ? -6.660 -1.577 1.215 1.00 96.62 87 ILE A N 1
ATOM 735 C CA . ILE A 1 87 ? -5.712 -0.563 1.699 1.00 96.62 87 ILE A CA 1
ATOM 736 C C . ILE A 1 87 ? -6.477 0.655 2.205 1.00 96.62 87 ILE A C 1
ATOM 738 O O . ILE A 1 87 ? -6.220 1.113 3.315 1.00 96.62 87 ILE A O 1
ATOM 742 N N . ARG A 1 88 ? -7.418 1.152 1.396 1.00 96.94 88 ARG A N 1
ATOM 743 C CA . ARG A 1 88 ? -8.215 2.337 1.706 1.00 96.94 88 ARG A CA 1
ATOM 744 C C . ARG A 1 88 ? -9.004 2.161 2.991 1.00 96.94 88 ARG A C 1
ATOM 746 O O . ARG A 1 88 ? -8.860 2.953 3.911 1.00 96.94 88 ARG A O 1
ATOM 753 N N . ASP A 1 89 ? -9.795 1.106 3.067 1.00 96.81 89 ASP A N 1
ATOM 754 C CA . ASP A 1 89 ? -10.744 0.891 4.145 1.00 96.81 89 ASP A CA 1
ATOM 755 C C . ASP A 1 89 ? -10.005 0.681 5.480 1.00 96.81 89 ASP A C 1
ATOM 757 O O . ASP A 1 89 ? -10.356 1.275 6.499 1.00 96.81 89 ASP A O 1
ATOM 761 N N . ARG A 1 90 ? -8.896 -0.073 5.465 1.00 97.38 90 ARG A N 1
ATOM 762 C CA . ARG A 1 90 ? -8.042 -0.261 6.649 1.00 97.38 90 ARG A CA 1
ATOM 763 C C . ARG A 1 90 ? -7.279 0.996 7.038 1.00 97.38 90 ARG A C 1
ATOM 765 O O . ARG A 1 90 ? -7.127 1.259 8.227 1.00 97.38 90 ARG A O 1
ATOM 772 N N . HIS A 1 91 ? -6.788 1.767 6.069 1.00 97.69 91 HIS A N 1
ATOM 773 C CA . HIS A 1 91 ? -6.142 3.044 6.354 1.00 97.69 91 HIS A CA 1
ATOM 774 C C . HIS A 1 91 ? -7.125 4.017 7.009 1.00 97.69 91 HIS A C 1
ATOM 776 O O . HIS A 1 91 ? -6.824 4.534 8.080 1.00 97.69 91 HIS A O 1
ATOM 782 N N . LEU A 1 92 ? -8.310 4.204 6.421 1.00 98.00 92 LEU A N 1
ATOM 783 C CA . LEU A 1 92 ? -9.357 5.075 6.959 1.00 98.00 92 LEU A CA 1
ATOM 784 C C . LEU A 1 92 ? -9.774 4.655 8.367 1.00 98.00 92 LEU A C 1
ATOM 786 O O . LEU A 1 92 ? -9.920 5.504 9.244 1.00 98.00 92 LEU A O 1
ATOM 790 N N . PHE A 1 93 ? -9.890 3.352 8.612 1.00 97.88 93 PHE A N 1
ATOM 791 C CA . PHE A 1 93 ? -10.186 2.855 9.946 1.00 97.88 93 PHE A CA 1
ATOM 792 C C . PHE A 1 93 ? -9.067 3.164 10.949 1.00 97.88 93 PHE A C 1
ATOM 794 O O . PHE A 1 93 ? -9.332 3.651 12.045 1.00 97.88 93 PHE A O 1
ATOM 801 N N . LEU A 1 94 ? -7.798 2.961 10.575 1.00 97.50 94 LEU A N 1
ATOM 802 C CA . LEU A 1 94 ? -6.671 3.343 11.431 1.00 97.50 94 LEU A CA 1
ATOM 803 C C . LEU A 1 94 ? -6.607 4.855 11.669 1.00 97.50 94 LEU A C 1
ATOM 805 O O . LEU A 1 94 ?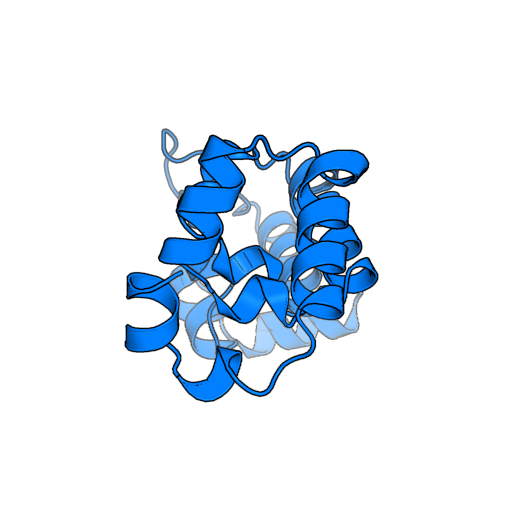 -6.213 5.266 12.758 1.00 97.50 94 LEU A O 1
ATOM 809 N N . VAL A 1 95 ? -6.996 5.680 10.694 1.00 97.62 95 VAL A N 1
ATOM 810 C CA . VAL A 1 95 ? -7.112 7.135 10.869 1.00 97.62 95 VAL A CA 1
ATOM 811 C C . VAL A 1 95 ? -8.193 7.456 11.900 1.00 97.62 95 VAL A C 1
ATOM 813 O O . VAL A 1 95 ? -7.917 8.203 12.834 1.00 97.62 95 VAL A O 1
ATOM 816 N N . 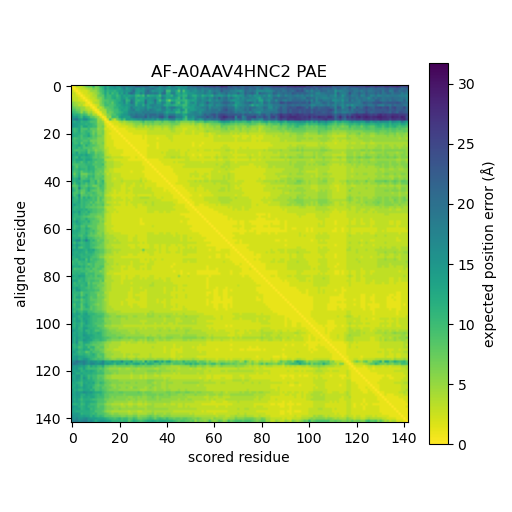ALA A 1 96 ? -9.375 6.840 11.796 1.00 97.19 96 ALA A N 1
ATOM 817 C CA . ALA A 1 96 ? -10.468 7.027 12.753 1.00 97.19 96 ALA A CA 1
ATOM 818 C C . ALA A 1 96 ? -10.078 6.623 14.188 1.00 97.19 96 ALA A C 1
ATOM 820 O O . ALA A 1 96 ? -10.500 7.260 15.149 1.00 97.19 96 ALA A O 1
ATOM 821 N N . LEU A 1 97 ? -9.225 5.605 14.334 1.00 96.38 97 LEU A N 1
ATOM 822 C CA . LEU A 1 97 ? -8.689 5.161 15.624 1.00 96.38 97 LEU A CA 1
ATOM 82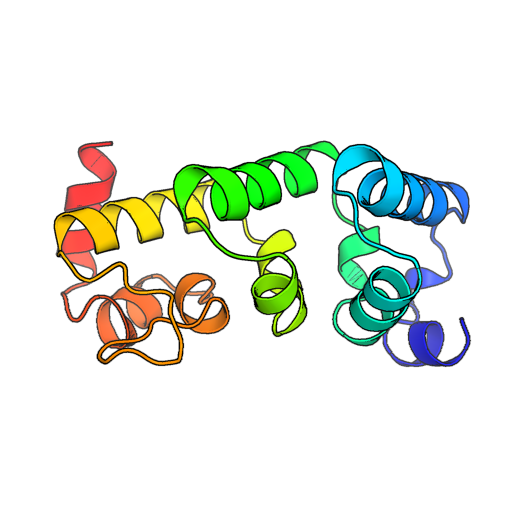3 C C . LEU A 1 97 ? -7.474 5.970 16.118 1.00 96.38 97 LEU A C 1
ATOM 825 O O . LEU A 1 97 ? -6.974 5.694 17.207 1.00 96.38 97 LEU A O 1
ATOM 829 N N . GLY A 1 98 ? -6.937 6.903 15.324 1.00 95.81 98 GLY A N 1
ATOM 830 C CA . GLY A 1 98 ? -5.688 7.607 15.644 1.00 95.81 98 GLY A CA 1
ATOM 831 C C . GLY A 1 98 ? -4.444 6.703 15.640 1.00 95.81 98 GLY A C 1
ATOM 832 O O . GLY A 1 98 ? -3.455 6.996 16.306 1.00 95.81 98 GLY A O 1
ATOM 833 N N . ARG A 1 99 ? -4.488 5.580 14.911 1.00 95.44 99 ARG A N 1
ATOM 834 C CA . ARG A 1 99 ? -3.443 4.538 14.840 1.00 95.44 99 ARG A CA 1
ATOM 835 C C . ARG A 1 99 ? -2.734 4.460 13.482 1.00 95.44 99 ARG A C 1
ATOM 837 O O . ARG A 1 99 ? -1.943 3.547 13.252 1.00 95.44 99 ARG A O 1
ATOM 844 N N . ALA A 1 100 ? -3.016 5.379 12.560 1.00 96.44 100 ALA A N 1
ATOM 845 C CA . ALA A 1 100 ? -2.383 5.421 11.242 1.00 96.44 100 ALA A CA 1
ATOM 846 C C . ALA A 1 100 ? -0.952 5.992 11.317 1.00 96.44 100 ALA A C 1
ATOM 848 O O . ALA A 1 100 ? -0.712 7.136 10.940 1.00 96.44 100 ALA A O 1
ATOM 849 N N . GLN A 1 101 ? -0.001 5.187 11.801 1.00 96.31 101 GLN A N 1
ATOM 850 C CA . GLN A 1 101 ? 1.425 5.526 11.852 1.00 96.31 101 GLN A CA 1
ATOM 851 C C . GLN A 1 101 ? 2.232 4.613 10.922 1.00 96.31 101 GLN A C 1
ATOM 853 O O . GLN A 1 101 ? 2.315 3.410 11.154 1.00 96.31 101 GLN A O 1
ATOM 858 N N . TYR A 1 102 ? 2.851 5.174 9.882 1.00 96.62 102 TYR A N 1
ATOM 859 C CA . TYR A 1 102 ? 3.625 4.426 8.879 1.00 96.62 102 TYR A CA 1
ATOM 860 C C . TYR A 1 102 ? 5.124 4.761 8.877 1.00 96.62 102 TYR A C 1
ATOM 862 O O . TYR A 1 102 ? 5.865 4.240 8.041 1.00 96.62 102 TYR A O 1
ATOM 870 N N . ASP A 1 103 ? 5.587 5.609 9.793 1.00 94.94 10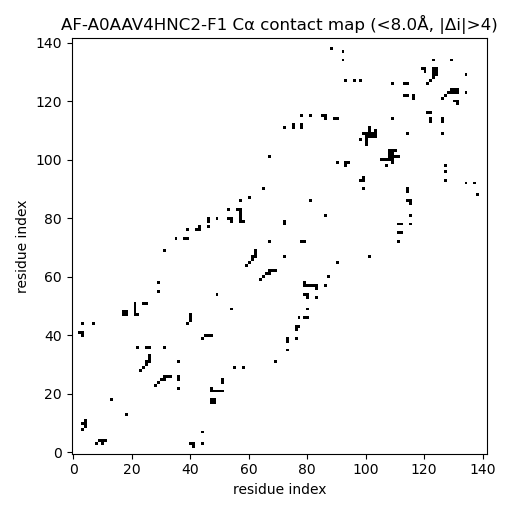3 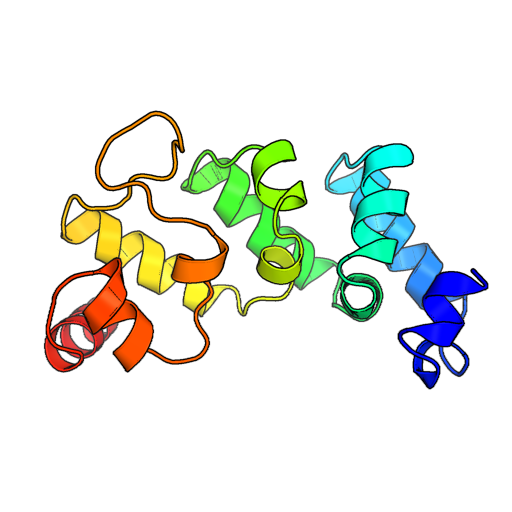ASP A N 1
ATOM 871 C CA . ASP A 1 103 ? 7.003 5.897 9.999 1.00 94.94 103 ASP A CA 1
ATOM 872 C C . ASP A 1 103 ? 7.650 4.796 10.864 1.00 94.94 103 ASP A C 1
ATOM 874 O O . ASP A 1 103 ? 7.240 4.607 12.012 1.00 94.94 103 ASP A O 1
ATOM 878 N N . PRO A 1 104 ? 8.651 4.054 10.348 1.00 93.19 104 PRO A N 1
ATOM 879 C CA . PRO A 1 104 ? 9.344 3.015 11.111 1.00 93.19 104 PRO A CA 1
ATOM 880 C C . PRO A 1 104 ? 10.162 3.545 12.298 1.00 93.19 104 PRO A C 1
ATOM 882 O O . PRO A 1 104 ? 10.575 2.745 13.135 1.00 93.19 104 PRO A O 1
ATOM 885 N N . CYS A 1 105 ? 10.423 4.851 12.366 1.00 94.50 105 CYS A N 1
ATOM 886 C CA . CYS A 1 105 ? 11.169 5.484 13.452 1.00 94.50 105 CYS A CA 1
ATOM 887 C C . CYS A 1 105 ? 10.280 5.900 14.635 1.00 94.50 105 CYS A C 1
ATOM 889 O O . CYS A 1 105 ? 10.809 6.328 15.660 1.00 94.50 105 CYS A O 1
ATOM 891 N N . LEU A 1 106 ? 8.953 5.802 14.503 1.00 95.06 106 LEU A N 1
ATOM 892 C CA . LEU A 1 106 ? 7.992 6.225 15.520 1.00 95.06 106 LEU A CA 1
ATOM 893 C C . LEU A 1 106 ? 7.327 5.027 16.209 1.00 95.06 106 LEU A C 1
ATOM 895 O O . LEU A 1 106 ? 7.210 3.932 15.653 1.00 95.06 106 LEU A O 1
ATOM 899 N N . GLU A 1 107 ? 6.869 5.240 17.443 1.00 93.19 107 GLU A N 1
ATOM 900 C CA . GLU A 1 107 ? 6.109 4.229 18.179 1.00 93.19 107 GLU A CA 1
ATOM 901 C C . GLU A 1 107 ? 4.779 3.906 17.491 1.00 93.19 107 GLU A C 1
ATOM 903 O O . GLU A 1 107 ? 4.205 4.722 16.771 1.00 93.19 107 GLU A O 1
ATOM 908 N N . ASN A 1 108 ? 4.265 2.699 17.746 1.00 92.00 108 ASN A N 1
ATOM 909 C CA . ASN A 1 108 ? 3.048 2.176 1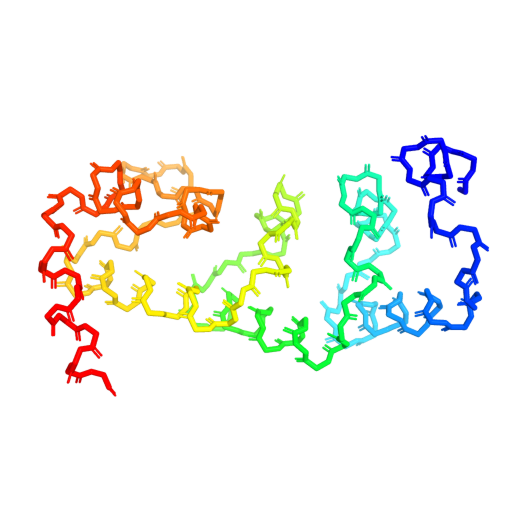7.117 1.00 92.00 108 ASN A CA 1
ATOM 910 C C . ASN A 1 108 ? 3.126 2.083 15.581 1.00 92.00 108 ASN A C 1
ATOM 912 O O . ASN A 1 108 ? 2.094 2.074 14.912 1.00 92.00 108 ASN A O 1
ATOM 916 N N . PHE A 1 109 ? 4.337 1.969 15.024 1.00 95.69 109 PHE A N 1
ATOM 917 C CA . PHE A 1 109 ? 4.557 1.758 13.596 1.00 95.69 109 PHE A CA 1
ATOM 918 C C . PHE A 1 109 ? 3.755 0.569 13.039 1.00 95.69 109 PHE A C 1
ATOM 920 O O . PHE A 1 109 ? 3.883 -0.578 13.479 1.00 95.69 109 PHE A O 1
ATOM 927 N N . VAL A 1 110 ? 2.987 0.841 11.987 1.00 95.94 110 VAL A N 1
ATOM 928 C CA . VAL A 1 110 ? 2.238 -0.138 11.205 1.00 95.94 110 VAL A CA 1
ATOM 929 C C . VAL A 1 110 ? 2.975 -0.411 9.898 1.00 95.94 110 VAL A C 1
ATOM 931 O O . VAL A 1 110 ? 3.010 0.407 8.981 1.00 95.94 110 VAL A O 1
ATOM 934 N N . SER A 1 111 ? 3.534 -1.613 9.765 1.00 95.50 111 SER A N 1
ATOM 935 C CA . SER A 1 111 ? 4.163 -2.018 8.503 1.00 95.50 111 SER A CA 1
ATOM 936 C C . SER A 1 111 ? 3.137 -2.208 7.377 1.00 95.50 111 SER A C 1
ATOM 938 O O . SER A 1 111 ? 2.023 -2.684 7.604 1.00 95.50 111 SER A O 1
ATOM 940 N N . LEU A 1 112 ? 3.542 -1.958 6.125 1.00 95.94 112 LEU A N 1
ATOM 941 C CA . LEU A 1 112 ? 2.691 -2.212 4.948 1.00 95.94 112 LEU A CA 1
ATOM 942 C C . LEU A 1 112 ? 2.272 -3.681 4.835 1.00 95.94 112 LEU A C 1
ATOM 944 O O . LEU A 1 112 ? 1.171 -3.980 4.383 1.00 95.94 112 LEU A O 1
ATOM 948 N N . LYS A 1 113 ? 3.132 -4.600 5.290 1.00 94.50 113 LYS A N 1
ATOM 949 C CA . LYS A 1 113 ? 2.818 -6.030 5.357 1.00 94.50 113 LYS A CA 1
ATOM 950 C C . LYS A 1 113 ? 1.668 -6.311 6.323 1.00 94.50 113 LYS A C 1
ATOM 952 O O . LYS A 1 113 ? 0.808 -7.125 6.008 1.00 94.50 113 LYS A O 1
ATOM 957 N N . ALA A 1 114 ? 1.654 -5.645 7.476 1.00 94.19 114 ALA A N 1
ATOM 958 C CA . ALA A 1 114 ? 0.580 -5.772 8.454 1.00 94.19 114 ALA A CA 1
ATOM 959 C C . ALA A 1 114 ? -0.717 -5.116 7.952 1.00 94.19 114 ALA A C 1
ATOM 961 O O . ALA A 1 114 ? -1.787 -5.702 8.079 1.00 94.19 114 ALA A O 1
ATOM 962 N N . LEU A 1 115 ? -0.619 -3.954 7.297 1.00 94.88 115 LEU A N 1
ATOM 963 C CA . LEU A 1 115 ? -1.768 -3.303 6.664 1.00 94.88 115 LEU A CA 1
ATOM 964 C C . LEU A 1 115 ? -2.388 -4.177 5.563 1.00 94.88 115 LEU A C 1
ATOM 966 O O . LEU A 1 115 ? -3.606 -4.297 5.469 1.00 94.88 115 LEU A O 1
ATOM 970 N N . GLY A 1 116 ? -1.551 -4.824 4.752 1.00 92.31 116 GLY A N 1
ATOM 971 C CA . GLY A 1 116 ? -1.955 -5.743 3.689 1.00 92.31 116 GLY A CA 1
ATOM 972 C C . GLY A 1 116 ? -2.255 -7.175 4.146 1.00 92.31 116 GLY A C 1
ATOM 973 O O . GLY A 1 116 ? -2.247 -8.064 3.297 1.00 92.31 116 GLY A O 1
ATOM 974 N N . ALA A 1 117 ? -2.473 -7.427 5.446 1.00 84.06 117 ALA A N 1
ATOM 975 C CA . ALA A 1 117 ? -2.771 -8.760 5.981 1.00 84.06 117 ALA A CA 1
ATOM 976 C C . ALA A 1 117 ? -3.942 -9.444 5.248 1.00 84.06 117 ALA A C 1
ATOM 978 O O . ALA A 1 117 ? -4.883 -8.790 4.804 1.00 84.06 117 ALA A O 1
ATOM 979 N N . ASN A 1 118 ? -3.912 -10.771 5.137 1.00 81.19 118 ASN A N 1
ATOM 980 C CA . ASN A 1 118 ? -4.897 -11.492 4.323 1.00 81.19 118 ASN A CA 1
ATOM 981 C C . ASN A 1 118 ? -6.302 -11.533 4.944 1.00 81.19 118 ASN A C 1
ATOM 983 O O . ASN A 1 118 ? -7.274 -11.601 4.197 1.00 81.19 118 ASN A O 1
ATOM 987 N N . HIS A 1 119 ? -6.409 -11.486 6.275 1.00 92.12 119 HIS A N 1
ATOM 988 C CA . HIS A 1 119 ? -7.675 -11.602 7.000 1.00 92.12 119 HIS A CA 1
ATOM 989 C C . HIS A 1 119 ? -7.946 -10.362 7.849 1.00 92.12 119 HIS A C 1
ATOM 991 O O . HIS A 1 119 ? -7.020 -9.766 8.404 1.00 92.12 119 HIS A O 1
ATOM 997 N N . ASP A 1 120 ? -9.219 -9.979 7.937 1.00 93.81 120 ASP A N 1
ATOM 998 C CA . ASP A 1 120 ? -9.644 -8.824 8.728 1.00 93.81 120 ASP A CA 1
ATOM 999 C C . ASP A 1 120 ? -9.488 -9.084 10.224 1.00 93.81 120 ASP A C 1
ATOM 1001 O O . ASP A 1 120 ? -9.032 -8.195 10.934 1.00 93.81 120 ASP A O 1
ATOM 1005 N N . SER A 1 121 ? -9.722 -10.317 10.679 1.00 93.88 121 SER A N 1
ATOM 1006 C CA . SER A 1 121 ? -9.442 -10.756 12.051 1.00 93.88 121 SER A CA 1
ATOM 1007 C C . SER A 1 121 ? -7.990 -10.490 12.470 1.00 93.88 121 SER A C 1
ATOM 1009 O O . SER A 1 121 ? -7.733 -9.899 13.522 1.00 93.88 121 SER A O 1
ATOM 1011 N N . ASP A 1 122 ? -7.026 -10.861 11.622 1.00 94.00 122 ASP A N 1
ATOM 1012 C CA . ASP A 1 122 ? -5.599 -10.639 11.869 1.00 94.00 122 ASP A CA 1
ATOM 1013 C C . ASP A 1 122 ? -5.263 -9.148 11.920 1.00 94.00 122 ASP A C 1
ATOM 1015 O O . ASP A 1 122 ? -4.476 -8.718 12.767 1.00 94.00 122 ASP A O 1
ATOM 1019 N N . PHE A 1 123 ? -5.851 -8.355 11.022 1.00 96.00 123 PHE A N 1
ATOM 1020 C CA . PHE A 1 123 ? -5.682 -6.907 11.005 1.00 96.00 123 PHE A CA 1
ATOM 1021 C C . PHE A 1 123 ? -6.266 -6.261 12.271 1.00 96.00 123 PHE A C 1
ATOM 1023 O O . PHE A 1 123 ? -5.568 -5.502 12.947 1.00 96.00 123 PHE A O 1
ATOM 1030 N N . CYS A 1 124 ? -7.498 -6.605 12.644 1.00 96.00 124 CYS A N 1
ATOM 1031 C CA . CYS A 1 124 ? -8.183 -6.032 13.800 1.00 96.00 124 CYS A CA 1
ATOM 1032 C C . CYS A 1 124 ? -7.450 -6.373 15.100 1.00 96.00 124 CYS A C 1
ATOM 1034 O O . CYS A 1 124 ? -7.104 -5.482 15.874 1.00 96.00 124 CYS A O 1
ATOM 1036 N N . LYS A 1 125 ? -7.081 -7.643 15.288 1.00 93.81 125 LYS A N 1
ATOM 1037 C CA . LYS A 1 125 ? -6.395 -8.112 16.497 1.00 93.81 125 LYS A CA 1
ATOM 1038 C C . LYS A 1 125 ? -4.959 -7.600 16.610 1.00 93.81 125 LYS A C 1
ATOM 1040 O O . LYS A 1 125 ? -4.521 -7.161 17.677 1.00 93.81 125 LYS A O 1
ATOM 1045 N N . ASN A 1 126 ? -4.186 -7.682 15.525 1.00 91.81 126 ASN A N 1
ATOM 1046 C CA . ASN A 1 126 ? -2.747 -7.429 15.594 1.00 91.81 126 ASN A CA 1
ATOM 1047 C C . ASN A 1 126 ? -2.377 -5.972 15.308 1.00 91.81 126 ASN A C 1
ATOM 1049 O O . ASN A 1 126 ? -1.358 -5.524 15.834 1.00 91.81 126 ASN A O 1
ATOM 1053 N N . VAL A 1 127 ? -3.189 -5.236 14.545 1.00 94.25 127 VAL A N 1
ATOM 1054 C CA . VAL A 1 127 ? -2.890 -3.864 14.106 1.00 94.25 127 VAL A CA 1
ATOM 1055 C C . VAL A 1 127 ? -3.839 -2.856 14.745 1.00 94.25 127 VAL A C 1
ATOM 1057 O O . VAL A 1 127 ? -3.383 -1.996 15.494 1.00 94.25 127 VAL A O 1
ATOM 1060 N N . ALA A 1 128 ? -5.146 -2.974 14.496 1.00 94.25 128 ALA A N 1
ATOM 1061 C CA . ALA A 1 128 ? -6.123 -1.987 14.966 1.00 94.25 128 ALA A CA 1
ATOM 1062 C C . ALA A 1 128 ? -6.391 -2.068 16.481 1.00 94.25 128 ALA A C 1
ATOM 1064 O O . ALA A 1 128 ? -6.777 -1.072 17.088 1.00 94.25 128 ALA A O 1
ATOM 1065 N N . LYS A 1 129 ? -6.114 -3.226 17.096 1.00 94.25 129 LYS A N 1
ATOM 1066 C CA . LYS A 1 129 ? -6.363 -3.539 18.512 1.00 94.25 129 LYS A CA 1
ATOM 1067 C C . LYS A 1 129 ? -7.840 -3.377 18.894 1.00 94.25 129 LYS A C 1
ATOM 1069 O O . LYS A 1 129 ? -8.145 -2.794 19.930 1.00 94.25 129 LYS A O 1
ATOM 1074 N N . CYS A 1 130 ? -8.731 -3.890 18.048 1.00 94.06 130 CYS A N 1
ATOM 1075 C CA . CYS A 1 130 ? -10.183 -3.858 18.232 1.00 94.06 130 CYS A CA 1
ATOM 1076 C C . CYS A 1 130 ? -10.820 -5.206 17.868 1.00 94.06 130 CYS A C 1
ATOM 1078 O O . CYS A 1 130 ? -10.147 -6.098 17.336 1.00 94.06 130 CYS A O 1
ATOM 1080 N N . GLU A 1 131 ? -12.123 -5.324 18.111 1.00 95.38 131 GLU A N 1
ATOM 1081 C CA . GLU A 1 131 ? -12.909 -6.449 17.620 1.00 95.38 131 GLU A CA 1
ATOM 1082 C C . GLU A 1 131 ? -13.162 -6.307 16.113 1.00 95.38 131 GLU A C 1
ATOM 1084 O O . GLU A 1 131 ? -13.270 -5.204 15.571 1.00 95.38 131 GLU A O 1
ATOM 1089 N N . GLU A 1 132 ? -13.277 -7.435 15.412 1.00 95.62 132 GLU A N 1
ATOM 1090 C CA . GLU A 1 132 ? -13.571 -7.439 13.971 1.00 95.62 132 GLU A CA 1
ATOM 1091 C C . GLU A 1 132 ? -14.948 -6.824 13.666 1.00 95.62 132 GLU A C 1
ATOM 1093 O O . GLU A 1 132 ? -15.132 -6.160 12.644 1.00 95.62 132 GLU A O 1
ATOM 1098 N N . ALA A 1 133 ? -15.898 -6.970 14.596 1.00 96.75 133 ALA A N 1
ATOM 1099 C CA . ALA A 1 133 ? -17.228 -6.381 14.495 1.00 96.75 133 ALA A CA 1
ATOM 1100 C C . ALA A 1 133 ? -17.193 -4.845 14.413 1.00 96.75 133 ALA A C 1
ATOM 1102 O O . ALA A 1 133 ? -17.968 -4.269 13.647 1.00 96.75 133 ALA A O 1
ATOM 1103 N N . ASP A 1 134 ? -16.278 -4.189 15.137 1.00 96.38 134 ASP A N 1
ATOM 1104 C CA . ASP A 1 134 ? -16.124 -2.729 15.110 1.00 96.38 134 ASP A CA 1
ATOM 1105 C C . ASP A 1 134 ? -15.654 -2.257 13.733 1.00 96.38 134 ASP A C 1
ATOM 1107 O O . ASP A 1 134 ? -16.163 -1.276 13.187 1.00 96.38 134 ASP A O 1
ATOM 1111 N N . PHE A 1 135 ? -14.717 -2.998 13.134 1.00 96.69 135 PHE A N 1
ATOM 1112 C CA . PHE A 1 135 ? -14.241 -2.715 11.787 1.00 96.69 135 PHE A CA 1
ATOM 1113 C C . PHE A 1 135 ? -15.370 -2.862 10.766 1.00 96.69 135 PHE A C 1
ATOM 1115 O O . PHE A 1 135 ? -15.615 -1.946 9.987 1.00 96.69 135 PHE A O 1
ATOM 1122 N N . HIS A 1 136 ? -16.127 -3.962 10.795 1.00 96.62 136 HIS A N 1
ATOM 1123 C CA . HIS A 1 136 ? -17.255 -4.151 9.872 1.00 96.62 136 HIS A CA 1
ATOM 1124 C C . HIS A 1 136 ? -18.380 -3.136 10.081 1.00 96.62 136 HIS A C 1
ATOM 1126 O O . HIS A 1 136 ? -19.033 -2.749 9.112 1.00 96.62 136 HIS A O 1
ATOM 1132 N N . ALA A 1 137 ? -18.618 -2.694 11.317 1.00 97.31 137 ALA A N 1
ATOM 1133 C CA . ALA A 1 137 ? -19.551 -1.610 11.598 1.00 97.31 137 ALA A CA 1
ATOM 1134 C C . ALA A 1 137 ? -19.070 -0.295 10.967 1.00 97.31 137 ALA A C 1
ATOM 1136 O O . ALA A 1 137 ? -19.853 0.368 10.290 1.00 97.31 137 ALA A O 1
ATOM 1137 N N . PHE A 1 138 ? -17.780 0.030 11.098 1.00 97.06 138 PHE A N 1
ATOM 1138 C CA . PHE A 1 138 ? -17.170 1.191 10.452 1.00 97.06 138 PHE A CA 1
ATOM 1139 C C . PHE A 1 138 ? -17.264 1.137 8.922 1.00 97.06 138 PHE A C 1
ATOM 1141 O O . PHE A 1 138 ? -17.612 2.137 8.299 1.00 97.06 138 PHE A O 1
ATOM 1148 N N . LEU A 1 139 ? -17.036 -0.024 8.301 1.00 95.56 139 LEU A N 1
ATOM 1149 C CA . LEU A 1 139 ? -17.134 -0.168 6.842 1.00 95.56 139 LEU A CA 1
ATOM 1150 C C . LEU A 1 139 ? -18.520 0.182 6.289 1.00 95.56 139 LEU A C 1
ATOM 1152 O O . LEU A 1 139 ? -18.623 0.601 5.144 1.00 95.56 139 LEU A O 1
ATOM 1156 N N . LYS A 1 140 ? -19.582 0.036 7.089 1.00 96.31 140 LYS A N 1
ATOM 1157 C CA . LYS A 1 140 ? -20.946 0.426 6.691 1.00 96.31 140 LYS A CA 1
ATOM 1158 C C . LYS A 1 140 ? -21.171 1.942 6.703 1.00 96.31 140 LYS A C 1
ATOM 1160 O O . LYS A 1 140 ? -22.233 2.386 6.279 1.00 96.31 140 LYS A O 1
ATOM 1165 N N . THR A 1 141 ? -20.220 2.714 7.228 1.00 94.38 141 THR A N 1
ATOM 1166 C CA . THR A 1 141 ? -20.286 4.182 7.322 1.00 94.38 141 THR A CA 1
ATOM 1167 C C . THR A 1 141 ? -19.485 4.903 6.233 1.00 94.38 141 THR A C 1
ATOM 1169 O O . THR A 1 141 ? -19.577 6.126 6.143 1.00 94.38 141 THR A O 1
ATOM 1172 N N . LEU A 1 142 ? -18.713 4.158 5.429 1.00 87.62 142 LEU A N 1
ATOM 1173 C CA . LEU A 1 142 ? -17.935 4.644 4.281 1.00 87.62 142 LEU A CA 1
ATOM 1174 C C . LEU A 1 142 ? -18.772 4.661 2.997 1.00 87.62 142 LEU A C 1
ATOM 1176 O O . LEU A 1 142 ? -18.540 5.580 2.179 1.00 87.62 142 LEU A O 1
#